Protein AF-A0A1H8L5X3-F1 (afdb_monomer)

Radius of gyration: 11.47 Å; Cα contacts (8 Å, |Δi|>4): 23; chains: 1; bounding box: 28×35×18 Å

Nearest PDB structures (foldseek):
  4yrv-assembly1_A  TM=7.903E-01  e=3.687E-01  Nostoc sp. PCC 7120 = FACHB-418
  4hri-assembly1_B  TM=7.846E-01  e=5.819E-01  Nostoc sp. PCC 7120 = FACHB-418
  4yrv-assembly1_B  TM=7.347E-01  e=6.629E-01  Nostoc sp. PCC 7120 = FACHB-418
  2w48-assembly1_A  TM=6.635E-01  e=7.552E-01  Klebsiella pneumoniae
  5z4y-assembly1_B  TM=6.367E-01  e=2.143E+00  unclassified

pLDDT: mean 71.68, std 15.62, range [33.72, 85.75]

Foldseek 3Di:
DDPLVVLLVLLVVCVVVVDDLVVSCVVVVHDSVVNVVSNVVVVCVVDPDDDDDPPPDD

Secondary structure (DSSP, 8-state):
--HHHHHHHHHHHHHHHT--HHHHHHHHT--HHHHHHHHHHHHHTT-S----------

Mean predicted aligned error: 9.11 Å

Solvent-accessible surface area (backbone atoms only — not comparable to full-atom values): 3727 Å² total; per-residue (Å²): 134,58,73,62,59,58,50,52,50,50,48,50,54,42,63,75,62,71,59,58,67,68,61,52,20,66,75,70,74,45,57,60,71,64,51,52,51,52,52,48,52,63,44,45,78,7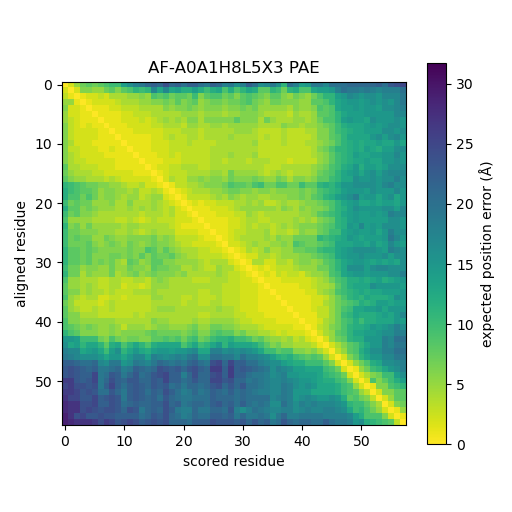5,44,80,84,80,93,74,81,81,80,79,79,129

Sequence (58 aa):
MDLTEKMMSLVSQWQESGQSQRKFCLSQGVTLGKFSYWVAKSKEDFQGDGFIWFSCRV

Structure (mmCIF, N/CA/C/O backbone):
data_AF-A0A1H8L5X3-F1
#
_entry.id   AF-A0A1H8L5X3-F1
#
loop_
_atom_site.group_PDB
_atom_site.id
_atom_site.type_symbol
_atom_site.label_atom_id
_atom_site.label_alt_id
_atom_site.label_comp_id
_atom_site.label_asym_id
_atom_site.label_entity_id
_atom_site.label_seq_i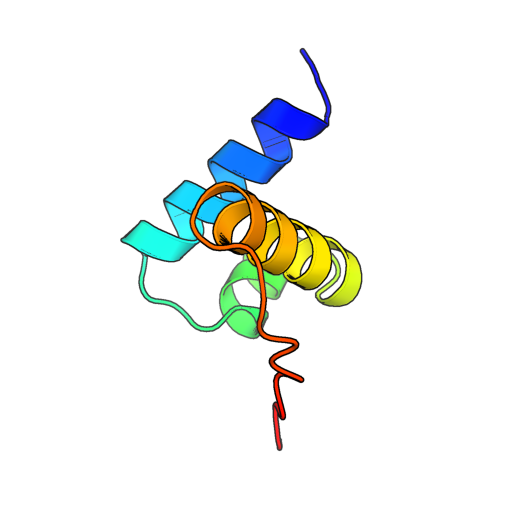d
_atom_site.pdbx_PDB_ins_code
_atom_site.Cartn_x
_atom_site.Cartn_y
_atom_site.Cartn_z
_atom_site.occupancy
_atom_site.B_iso_or_equiv
_atom_site.auth_seq_id
_atom_site.auth_comp_id
_atom_site.auth_asym_id
_atom_site.auth_atom_id
_atom_site.pdbx_PDB_model_num
ATOM 1 N N . MET A 1 1 ? -1.881 17.434 -10.944 1.00 50.84 1 MET A N 1
ATOM 2 C CA . MET A 1 1 ? -2.188 16.299 -10.049 1.00 50.84 1 MET A CA 1
ATOM 3 C C . MET A 1 1 ? -1.137 15.248 -10.292 1.00 50.84 1 MET A C 1
ATOM 5 O O . MET A 1 1 ? -1.134 14.647 -11.364 1.00 50.84 1 MET A O 1
ATOM 9 N N . ASP A 1 2 ? -0.208 15.121 -9.355 1.00 82.12 2 ASP A N 1
ATOM 10 C CA . ASP A 1 2 ? 0.960 14.270 -9.522 1.00 82.12 2 ASP A CA 1
ATOM 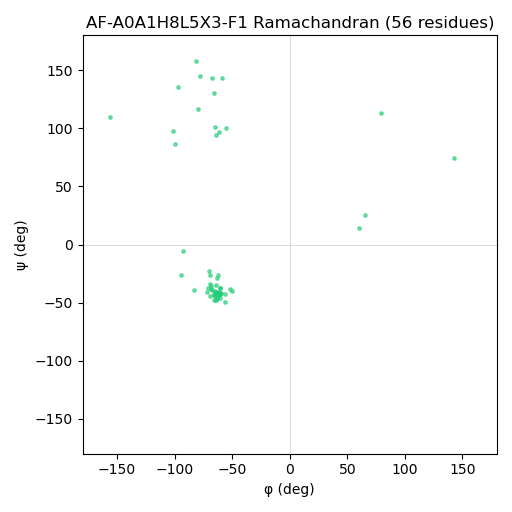11 C C . ASP A 1 2 ? 0.601 12.789 -9.307 1.00 82.12 2 ASP A C 1
ATOM 13 O O . ASP A 1 2 ? -0.271 12.441 -8.503 1.00 82.12 2 ASP A O 1
ATOM 17 N N . LEU A 1 3 ? 1.249 11.892 -10.053 1.00 77.19 3 LEU A N 1
ATOM 18 C CA . LEU A 1 3 ? 1.066 10.442 -9.901 1.00 77.19 3 LEU A CA 1
ATOM 19 C C . LEU A 1 3 ? 1.512 9.965 -8.510 1.00 77.19 3 LEU A C 1
ATOM 21 O O . LEU A 1 3 ? 0.958 8.995 -7.987 1.00 77.19 3 LEU A O 1
ATOM 25 N N . THR A 1 4 ? 2.474 10.671 -7.917 1.00 79.88 4 THR A N 1
ATOM 26 C CA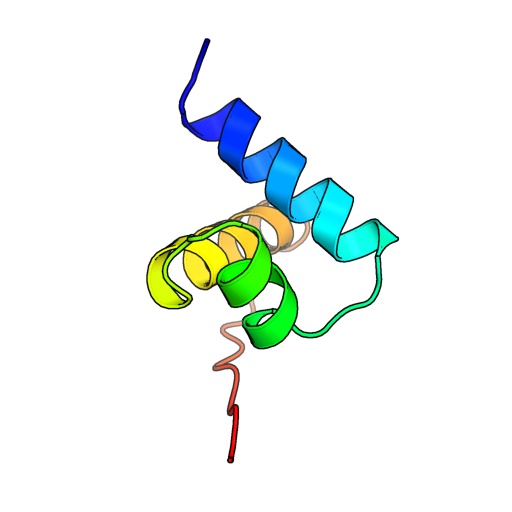 . THR A 1 4 ? 3.032 10.415 -6.587 1.00 79.88 4 THR A CA 1
ATOM 27 C C . THR A 1 4 ? 1.989 10.643 -5.498 1.00 79.88 4 THR A C 1
ATOM 29 O O . THR A 1 4 ? 1.774 9.768 -4.664 1.00 79.88 4 THR A O 1
ATOM 32 N N . GLU A 1 5 ? 1.269 11.767 -5.547 1.00 81.19 5 GLU A N 1
ATOM 33 C CA . GLU A 1 5 ? 0.239 12.112 -4.556 1.00 81.19 5 GLU A CA 1
ATOM 34 C C . GLU A 1 5 ? -0.912 11.100 -4.553 1.00 81.19 5 GLU A C 1
ATOM 36 O O . GLU A 1 5 ? -1.363 10.658 -3.495 1.00 81.19 5 GLU A O 1
ATOM 41 N N . LYS A 1 6 ? -1.352 10.662 -5.743 1.00 82.06 6 LYS A N 1
ATOM 42 C CA . LYS A 1 6 ? -2.376 9.613 -5.869 1.00 82.06 6 LYS A CA 1
ATOM 43 C C . LYS A 1 6 ? -1.928 8.298 -5.234 1.00 82.06 6 LYS A C 1
ATOM 45 O O . LYS A 1 6 ? -2.721 7.645 -4.560 1.00 82.06 6 LYS A O 1
ATOM 50 N N . MET A 1 7 ? -0.675 7.904 -5.445 1.00 82.50 7 MET A N 1
ATOM 51 C CA . MET A 1 7 ? -0.139 6.654 -4.903 1.00 82.50 7 MET A CA 1
ATOM 52 C C . MET A 1 7 ? 0.065 6.731 -3.387 1.00 82.50 7 MET A C 1
ATOM 54 O O . MET A 1 7 ? -0.301 5.794 -2.686 1.00 82.50 7 MET A O 1
ATOM 58 N N . MET A 1 8 ? 0.556 7.857 -2.869 1.00 81.19 8 MET A N 1
ATOM 59 C CA . MET A 1 8 ? 0.670 8.110 -1.427 1.00 81.19 8 MET A CA 1
ATOM 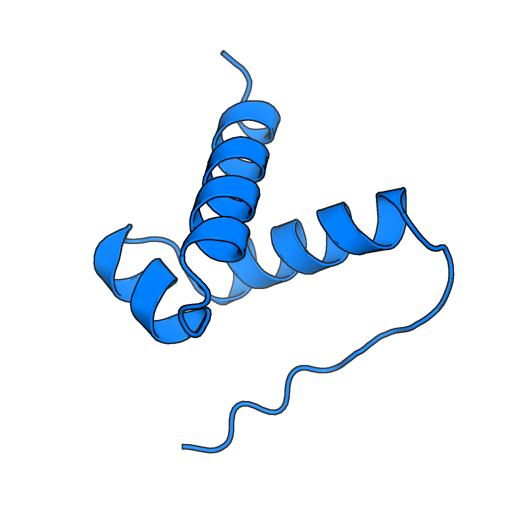60 C C . MET A 1 8 ? -0.698 8.088 -0.734 1.00 81.19 8 MET A C 1
ATOM 62 O O . MET A 1 8 ? -0.856 7.443 0.300 1.00 81.19 8 MET A O 1
ATOM 66 N N . SER A 1 9 ? -1.719 8.706 -1.339 1.00 85.56 9 SER A N 1
ATOM 67 C CA . SER A 1 9 ? -3.092 8.659 -0.820 1.00 85.56 9 SER A CA 1
ATOM 68 C C . SER A 1 9 ? -3.638 7.229 -0.767 1.00 85.56 9 SER A C 1
ATOM 70 O O . SER A 1 9 ? -4.259 6.844 0.223 1.00 85.56 9 SER A O 1
ATOM 72 N N . LEU A 1 10 ? -3.365 6.412 -1.789 1.00 83.62 10 LEU A N 1
ATOM 73 C CA . LEU A 1 10 ? -3.742 4.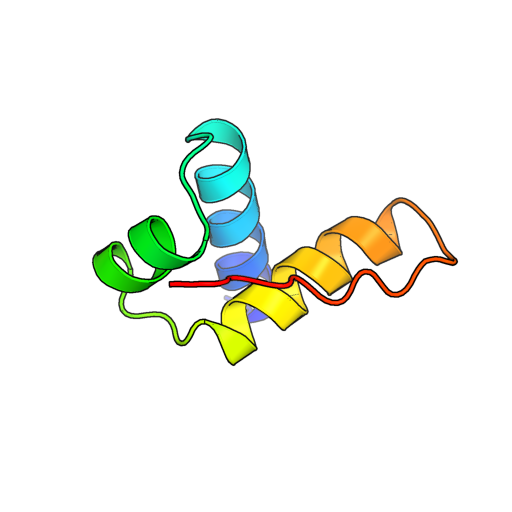996 -1.798 1.00 83.62 10 LEU A CA 1
ATOM 74 C C . LEU A 1 10 ? -3.030 4.198 -0.697 1.00 83.62 10 LEU A C 1
ATOM 76 O O . LEU A 1 10 ? -3.658 3.362 -0.053 1.00 83.62 10 LEU A O 1
ATOM 80 N N . VAL A 1 11 ? -1.741 4.456 -0.464 1.00 84.12 11 VAL A N 1
ATOM 81 C CA . VAL A 1 11 ? -0.981 3.818 0.623 1.00 84.12 11 VAL A CA 1
ATOM 82 C C . VAL A 1 11 ? -1.544 4.210 1.993 1.00 84.12 11 VAL A C 1
ATOM 84 O O . VAL A 1 11 ? -1.718 3.331 2.833 1.00 84.12 11 VAL A O 1
ATOM 87 N N . SER A 1 12 ? -1.912 5.477 2.205 1.00 85.19 12 SER A N 1
ATOM 88 C CA . SER A 1 12 ? -2.536 5.930 3.458 1.00 85.19 12 SER A CA 1
ATOM 89 C C . SER A 1 12 ? -3.894 5.265 3.694 1.00 85.19 12 SER A C 1
ATOM 91 O O . SER A 1 12 ? -4.123 4.693 4.756 1.00 85.19 12 SER A O 1
ATOM 93 N N . GLN A 1 13 ? -4.757 5.232 2.674 1.00 85.75 13 GLN A N 1
ATOM 94 C CA . GLN A 1 13 ? -6.063 4.561 2.746 1.00 85.75 13 GLN A CA 1
ATOM 95 C C . GLN A 1 13 ? -5.932 3.059 3.034 1.00 85.75 13 GLN A C 1
ATOM 97 O O . GLN A 1 13 ? -6.733 2.480 3.771 1.00 85.75 13 GLN A O 1
ATOM 102 N N . TRP A 1 14 ? -4.915 2.414 2.459 1.00 84.75 14 TRP A N 1
ATOM 103 C CA . TRP A 1 14 ? -4.582 1.023 2.750 1.00 84.75 14 TRP A CA 1
ATOM 104 C C . TRP A 1 14 ? -4.127 0.832 4.200 1.00 84.75 14 TRP A C 1
ATOM 106 O O . TRP A 1 14 ? -4.576 -0.109 4.858 1.00 84.75 14 TRP A O 1
ATOM 116 N N . GLN A 1 15 ? -3.274 1.730 4.694 1.00 82.44 15 GLN A N 1
ATOM 117 C CA . GLN A 1 15 ? -2.742 1.692 6.052 1.00 82.44 15 GLN A CA 1
ATOM 118 C C . GLN A 1 15 ? -3.851 1.892 7.097 1.00 82.44 15 GLN A C 1
ATOM 120 O O . GLN A 1 15 ? -3.880 1.163 8.085 1.00 82.44 15 GLN A O 1
ATOM 125 N N . GLU A 1 16 ? -4.808 2.789 6.843 1.00 82.38 16 GLU A N 1
ATOM 126 C CA . GLU A 1 16 ? -6.009 2.967 7.675 1.00 82.38 16 GLU A CA 1
ATOM 127 C C . GLU A 1 16 ? -6.970 1.776 7.588 1.00 82.38 16 GLU A C 1
ATOM 129 O O . GLU A 1 16 ? -7.582 1.387 8.579 1.00 82.38 16 GLU A O 1
ATOM 134 N N . SER A 1 17 ? -7.084 1.152 6.412 1.00 79.44 17 SER A N 1
ATOM 135 C CA . SER A 1 17 ? -7.954 -0.012 6.219 1.00 79.44 17 SER A CA 1
ATOM 136 C C . SER A 1 17 ? -7.450 -1.274 6.926 1.00 79.44 17 SER A C 1
ATOM 138 O O . SER A 1 17 ? -8.233 -2.204 7.121 1.00 79.44 17 SER A O 1
ATOM 140 N N . GLY A 1 18 ? -6.147 -1.378 7.219 1.00 79.81 18 GLY A N 1
ATOM 141 C CA . GLY A 1 18 ? -5.535 -2.571 7.824 1.00 79.81 18 GLY A CA 1
ATOM 142 C C . GLY A 1 18 ? -5.671 -3.854 6.988 1.00 79.81 18 GLY A C 1
ATOM 143 O O . GLY A 1 18 ? -5.465 -4.959 7.487 1.00 79.81 18 GLY A O 1
ATOM 144 N N . GLN A 1 19 ? -6.050 -3.738 5.712 1.00 77.19 19 GLN A N 1
ATOM 145 C CA . GLN A 1 19 ? -6.267 -4.878 4.820 1.00 77.19 19 GLN A CA 1
ATOM 146 C C . GLN A 1 19 ? -4.940 -5.379 4.243 1.00 77.19 19 GLN A C 1
ATOM 148 O O . GLN A 1 19 ? -3.971 -4.638 4.140 1.00 77.19 19 GLN A O 1
ATOM 153 N N . SER A 1 20 ? -4.859 -6.631 3.796 1.00 79.62 20 SER A N 1
ATOM 154 C CA . SER A 1 20 ? -3.655 -7.114 3.105 1.00 79.62 20 SER A CA 1
ATOM 155 C C . SER A 1 20 ? -3.484 -6.429 1.741 1.00 79.62 20 SER A C 1
ATOM 157 O O . SER A 1 20 ? -4.464 -6.237 1.018 1.00 79.62 20 SER A O 1
ATOM 159 N N . GLN A 1 21 ? -2.238 -6.132 1.348 1.00 76.38 21 GLN A N 1
ATOM 160 C CA . GLN A 1 21 ? -1.908 -5.448 0.083 1.00 76.38 21 GLN A CA 1
ATOM 161 C C . GLN A 1 21 ? -2.589 -6.082 -1.136 1.00 76.38 21 GLN A C 1
ATOM 163 O O . GLN A 1 21 ? -3.109 -5.373 -1.990 1.00 76.38 21 GLN A O 1
ATOM 168 N N . ARG A 1 22 ? -2.652 -7.421 -1.187 1.00 77.88 22 ARG A N 1
ATOM 169 C CA . ARG A 1 22 ? -3.352 -8.174 -2.239 1.00 77.88 22 ARG A CA 1
ATOM 170 C C . ARG A 1 22 ? -4.824 -7.787 -2.365 1.00 77.88 22 ARG A C 1
ATOM 172 O O . ARG A 1 22 ? -5.279 -7.510 -3.467 1.00 77.88 22 ARG A O 1
ATOM 179 N N . LYS A 1 23 ? -5.553 -7.746 -1.248 1.00 81.44 23 LYS A N 1
ATOM 180 C CA . LYS A 1 23 ? -6.995 -7.459 -1.220 1.00 81.44 23 LYS A CA 1
ATOM 181 C C . LYS A 1 23 ? -7.280 -6.013 -1.626 1.00 81.44 23 LYS A C 1
ATOM 183 O O . LYS A 1 23 ? -8.210 -5.755 -2.384 1.00 81.44 23 LYS A O 1
ATOM 188 N N . PHE A 1 24 ? -6.428 -5.090 -1.186 1.00 83.44 24 PHE A N 1
ATOM 189 C CA . PHE A 1 24 ? -6.516 -3.682 -1.563 1.00 83.44 24 PHE A CA 1
ATOM 190 C C . PHE A 1 24 ? -6.172 -3.453 -3.045 1.00 83.44 24 PHE A C 1
ATOM 192 O O . PHE A 1 24 ? -6.921 -2.783 -3.749 1.00 83.44 24 PHE A O 1
ATOM 199 N N . CYS A 1 25 ? -5.109 -4.089 -3.550 1.00 79.44 25 CYS A N 1
ATOM 200 C CA . CYS A 1 25 ? -4.731 -4.064 -4.967 1.00 79.44 25 CYS A CA 1
ATOM 201 C C . CYS A 1 25 ? -5.828 -4.624 -5.881 1.00 79.44 25 CYS A C 1
ATOM 203 O O . CYS A 1 25 ? -6.112 -4.030 -6.917 1.00 79.44 25 CYS A O 1
ATOM 205 N N . LEU A 1 26 ? -6.472 -5.726 -5.480 1.00 80.25 26 LEU A N 1
ATOM 206 C CA . LEU A 1 26 ? -7.619 -6.308 -6.185 1.00 80.25 26 LEU A CA 1
ATOM 207 C C . LEU A 1 26 ? -8.804 -5.337 -6.263 1.00 80.25 26 LEU A C 1
ATOM 209 O O . LEU A 1 26 ? -9.413 -5.213 -7.318 1.00 80.25 26 LEU A O 1
ATOM 213 N N . SER A 1 27 ? -9.103 -4.630 -5.171 1.00 78.75 27 SER A N 1
ATOM 214 C CA . SER A 1 27 ? -10.204 -3.659 -5.107 1.00 78.75 27 SER A CA 1
ATOM 215 C C . SER A 1 27 ? -9.927 -2.383 -5.917 1.00 78.75 27 SER A C 1
ATOM 217 O O . SER A 1 27 ? -10.820 -1.844 -6.563 1.00 78.75 27 SER A O 1
ATOM 219 N N . GLN A 1 28 ? -8.678 -1.910 -5.916 1.00 77.31 28 GLN A N 1
ATOM 220 C CA . GLN A 1 28 ? -8.271 -0.668 -6.584 1.00 77.31 28 GLN A CA 1
ATOM 221 C C . GLN A 1 28 ? -7.761 -0.872 -8.022 1.00 77.31 28 GLN A C 1
ATOM 223 O O . GLN A 1 28 ? -7.453 0.102 -8.704 1.00 77.31 28 GLN A O 1
ATOM 228 N N . GLY A 1 29 ? -7.631 -2.118 -8.491 1.00 78.50 29 GLY A N 1
ATOM 229 C CA . GLY A 1 29 ? -7.081 -2.430 -9.816 1.00 78.50 29 GLY A CA 1
ATOM 230 C C . GLY A 1 29 ? -5.601 -2.058 -9.972 1.00 78.50 29 GLY A C 1
ATOM 231 O O . GLY A 1 29 ? -5.136 -1.795 -11.080 1.00 78.50 29 GLY A O 1
ATOM 232 N N . VAL A 1 30 ? -4.851 -2.003 -8.868 1.00 79.31 30 VAL A N 1
ATOM 233 C CA . VAL A 1 30 ? -3.424 -1.654 -8.870 1.00 79.31 30 VAL A CA 1
ATOM 234 C C . VAL A 1 30 ? -2.592 -2.928 -8.844 1.00 79.31 30 VAL A C 1
ATOM 236 O O . VAL A 1 30 ? -2.854 -3.847 -8.074 1.00 79.31 30 VAL A O 1
ATOM 239 N N . THR A 1 31 ? -1.547 -2.991 -9.666 1.00 80.25 31 THR A N 1
ATOM 240 C CA . THR A 1 31 ? -0.621 -4.125 -9.653 1.00 80.25 31 THR A CA 1
ATOM 241 C C . THR A 1 31 ? 0.149 -4.174 -8.337 1.00 80.25 31 THR A C 1
ATOM 243 O O . THR A 1 31 ? 0.780 -3.188 -7.947 1.00 80.25 31 THR A O 1
ATOM 246 N N . LEU A 1 32 ? 0.184 -5.353 -7.708 1.00 79.56 32 LEU A N 1
ATOM 247 C CA . LEU A 1 32 ? 0.873 -5.581 -6.434 1.00 79.56 32 LEU A CA 1
ATOM 248 C C . LEU A 1 32 ? 2.334 -5.108 -6.457 1.00 79.56 32 LEU A C 1
ATOM 250 O O . LEU A 1 32 ? 2.791 -4.519 -5.489 1.00 79.56 32 LEU A O 1
ATOM 254 N N . GLY A 1 33 ? 3.049 -5.296 -7.573 1.00 80.31 33 GLY A N 1
ATOM 255 C CA . GLY A 1 33 ? 4.435 -4.836 -7.713 1.00 80.31 33 GLY A CA 1
ATOM 256 C C . GLY A 1 33 ? 4.579 -3.314 -7.621 1.00 80.31 33 GLY A C 1
ATOM 257 O O . GLY A 1 33 ? 5.421 -2.815 -6.879 1.00 80.31 33 GLY A O 1
ATOM 258 N N . LYS A 1 34 ? 3.704 -2.567 -8.309 1.00 81.38 34 LYS A N 1
ATOM 259 C CA . LYS A 1 34 ? 3.697 -1.100 -8.247 1.00 81.38 34 LYS A CA 1
ATOM 260 C C . LYS A 1 34 ? 3.313 -0.628 -6.847 1.00 81.38 34 LYS A C 1
ATOM 262 O O . LYS A 1 34 ? 3.957 0.262 -6.311 1.00 81.38 34 LYS A O 1
ATOM 267 N N . PHE A 1 35 ? 2.308 -1.251 -6.239 1.00 82.94 35 PHE A N 1
ATOM 268 C CA . PHE A 1 35 ? 1.867 -0.900 -4.892 1.00 82.94 35 PHE A CA 1
ATOM 269 C C . PHE A 1 35 ? 2.932 -1.200 -3.829 1.00 82.94 35 PHE A C 1
ATOM 271 O O . PHE A 1 35 ? 3.211 -0.357 -2.986 1.00 82.94 35 PHE A O 1
ATOM 278 N N . SER A 1 36 ? 3.591 -2.358 -3.909 1.00 81.19 36 SER A N 1
ATOM 279 C CA . SER A 1 36 ? 4.670 -2.742 -2.995 1.00 81.19 36 SER A CA 1
ATOM 280 C C . SER A 1 36 ? 5.846 -1.771 -3.058 1.00 81.19 36 SER A C 1
ATOM 282 O O . SER A 1 36 ? 6.424 -1.471 -2.019 1.00 81.19 36 SER A O 1
ATOM 284 N N . TYR A 1 37 ? 6.177 -1.253 -4.246 1.00 83.19 37 TYR A N 1
ATOM 285 C CA . TYR A 1 37 ? 7.180 -0.198 -4.391 1.00 83.19 37 TYR A CA 1
ATOM 286 C C . TYR A 1 37 ? 6.780 1.068 -3.626 1.00 83.19 37 TYR A C 1
ATOM 288 O O . TYR A 1 37 ? 7.587 1.610 -2.884 1.00 83.19 37 TYR A O 1
ATOM 296 N N . TRP A 1 38 ? 5.526 1.514 -3.745 1.00 82.94 38 TRP A N 1
ATOM 297 C CA . TRP A 1 38 ? 5.046 2.711 -3.043 1.00 82.94 38 TRP A CA 1
ATOM 298 C C . TRP A 1 38 ? 4.934 2.531 -1.530 1.00 82.94 38 TRP A C 1
ATOM 300 O O . TRP A 1 38 ? 5.205 3.472 -0.793 1.00 82.94 38 TRP A O 1
ATOM 310 N N . VAL A 1 39 ? 4.589 1.330 -1.062 1.00 83.06 39 VAL A N 1
ATOM 311 C CA . VAL A 1 39 ? 4.602 0.997 0.370 1.00 83.06 39 VAL A CA 1
ATOM 312 C C . VAL A 1 39 ? 6.032 0.949 0.914 1.00 83.06 39 VAL A C 1
ATOM 314 O O . VAL A 1 39 ? 6.273 1.384 2.035 1.00 83.06 39 VAL A O 1
ATOM 317 N N . ALA A 1 40 ? 6.991 0.428 0.144 1.00 81.94 40 ALA A N 1
ATOM 318 C CA . ALA A 1 40 ? 8.402 0.489 0.519 1.00 81.94 40 ALA A CA 1
ATOM 319 C C . ALA A 1 40 ? 8.878 1.946 0.559 1.00 81.94 40 ALA A C 1
ATOM 321 O O . ALA A 1 40 ? 9.387 2.386 1.580 1.00 81.94 40 ALA A O 1
ATOM 322 N N . LYS A 1 41 ? 8.568 2.725 -0.480 1.00 80.94 41 LYS A N 1
ATOM 323 C CA . LYS A 1 41 ? 8.880 4.153 -0.580 1.00 80.94 41 LYS A CA 1
ATOM 324 C C . LYS A 1 41 ? 8.315 4.965 0.590 1.00 80.94 41 LYS A C 1
ATOM 326 O O . LYS A 1 41 ? 9.020 5.814 1.120 1.00 80.94 41 LYS A O 1
ATOM 331 N N . SER A 1 42 ? 7.074 4.700 1.013 1.00 77.62 42 SER A N 1
ATOM 332 C CA . SER A 1 42 ? 6.459 5.389 2.158 1.00 77.62 42 SER A CA 1
ATOM 333 C C . SER A 1 42 ? 7.103 5.012 3.493 1.00 77.62 42 SER A C 1
ATOM 335 O O . SER A 1 42 ? 7.032 5.786 4.440 1.00 77.62 42 SER A O 1
ATOM 337 N N . LYS A 1 43 ? 7.702 3.819 3.589 1.00 72.44 43 LYS A N 1
ATOM 338 C CA . LYS A 1 43 ? 8.459 3.374 4.764 1.00 72.44 43 LYS A CA 1
ATOM 339 C C . LYS A 1 43 ? 9.897 3.886 4.758 1.00 72.44 43 LYS A C 1
ATOM 341 O O . LYS A 1 43 ? 10.377 4.276 5.810 1.00 72.44 43 LYS A O 1
ATOM 346 N N . GLU A 1 44 ? 10.553 3.920 3.600 1.00 64.88 44 GLU A N 1
ATOM 347 C CA . GLU A 1 44 ? 11.915 4.445 3.428 1.00 64.88 44 GLU A CA 1
ATOM 348 C C . GLU A 1 44 ? 12.001 5.943 3.737 1.00 64.88 44 GLU A C 1
ATOM 350 O O . GLU A 1 44 ? 12.987 6.388 4.313 1.00 64.88 44 GLU A O 1
ATOM 355 N N . ASP A 1 45 ? 10.953 6.709 3.419 1.00 60.62 45 ASP A N 1
ATOM 356 C CA . ASP A 1 45 ? 10.845 8.119 3.825 1.00 60.62 45 ASP A CA 1
ATOM 357 C C . ASP A 1 45 ? 10.815 8.275 5.361 1.00 60.62 45 ASP A C 1
ATOM 359 O O . ASP A 1 45 ? 11.258 9.283 5.904 1.00 60.62 45 ASP A O 1
ATOM 363 N N . PHE A 1 46 ? 10.358 7.237 6.074 1.00 53.81 46 PHE A N 1
ATOM 364 C CA . PHE A 1 46 ? 10.294 7.194 7.536 1.00 53.81 46 PHE A CA 1
ATOM 365 C C . PHE A 1 46 ? 11.504 6.530 8.206 1.00 53.81 46 PHE A C 1
ATOM 367 O O . PHE A 1 46 ? 11.796 6.851 9.356 1.00 53.81 46 PHE A O 1
ATOM 374 N N . GLN A 1 47 ? 12.206 5.617 7.534 1.00 45.50 47 GLN A N 1
ATOM 375 C CA . GLN A 1 47 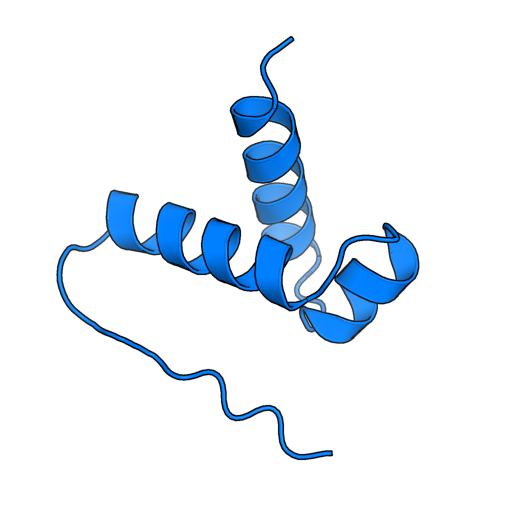? 13.365 4.895 8.058 1.00 45.50 47 GLN A CA 1
ATOM 376 C C . GLN A 1 47 ? 14.242 4.422 6.893 1.00 45.50 47 GLN A C 1
ATOM 378 O O . GLN A 1 47 ? 13.882 3.502 6.158 1.00 45.50 47 GLN A O 1
ATOM 383 N N . GLY A 1 48 ? 15.417 5.037 6.750 1.00 46.00 48 GLY A N 1
ATOM 384 C CA . GLY A 1 48 ? 16.514 4.426 6.010 1.00 46.00 48 GLY A CA 1
ATOM 385 C C . GLY A 1 48 ? 16.877 3.077 6.637 1.00 46.00 48 GLY A C 1
ATOM 386 O O . GLY A 1 48 ? 16.857 2.945 7.859 1.00 46.00 48 GLY A O 1
ATOM 387 N N . ASP A 1 49 ? 17.227 2.118 5.782 1.00 48.03 49 ASP A N 1
ATOM 388 C CA . ASP A 1 49 ? 17.657 0.749 6.098 1.00 48.03 49 ASP A CA 1
ATOM 389 C C . ASP A 1 49 ? 16.548 -0.269 6.437 1.00 48.03 49 ASP A C 1
ATOM 391 O O . ASP A 1 49 ? 15.909 -0.234 7.486 1.00 4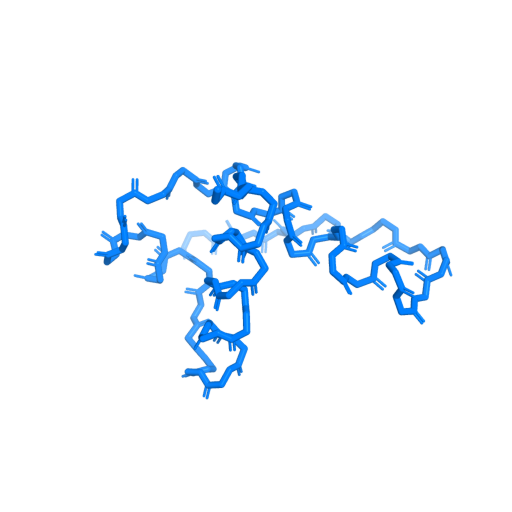8.03 49 ASP A O 1
ATOM 395 N N . GLY A 1 50 ? 16.371 -1.260 5.552 1.00 43.66 50 GLY A N 1
ATOM 396 C CA . GLY A 1 50 ? 15.631 -2.483 5.877 1.00 43.66 50 GLY A CA 1
ATOM 397 C C . GLY A 1 50 ? 14.783 -3.043 4.741 1.00 43.66 50 GLY A C 1
ATOM 398 O O . GLY A 1 50 ? 13.559 -2.964 4.765 1.00 43.66 50 GLY A O 1
ATOM 399 N N . PHE A 1 51 ? 15.436 -3.661 3.758 1.00 48.97 51 PHE A N 1
ATOM 400 C CA . PHE A 1 51 ? 14.821 -4.474 2.707 1.00 48.97 51 PHE A CA 1
ATOM 401 C C . PHE A 1 51 ? 13.961 -5.604 3.312 1.00 48.97 51 PHE A C 1
ATOM 403 O O . PHE A 1 51 ? 14.477 -6.640 3.728 1.00 48.97 51 PHE A O 1
ATOM 410 N N . ILE A 1 52 ? 12.637 -5.416 3.352 1.00 45.09 52 ILE A N 1
ATOM 411 C CA . ILE A 1 52 ? 11.671 -6.456 3.736 1.00 45.09 52 ILE A CA 1
ATOM 412 C C . ILE A 1 52 ? 11.037 -7.027 2.467 1.00 45.09 52 ILE A C 1
ATOM 414 O O . ILE A 1 52 ? 10.096 -6.472 1.897 1.00 45.09 52 ILE A O 1
ATOM 418 N N . TRP A 1 53 ? 11.568 -8.164 2.024 1.00 37.12 53 TRP A N 1
ATOM 419 C CA . TRP A 1 53 ? 10.956 -9.016 1.013 1.00 37.12 53 TRP A CA 1
ATOM 420 C C . TRP A 1 53 ? 9.639 -9.562 1.580 1.00 37.12 53 TRP A C 1
ATOM 422 O O . TRP A 1 53 ? 9.639 -10.475 2.408 1.00 37.12 53 TRP A O 1
ATOM 432 N N . PHE A 1 54 ? 8.502 -8.982 1.182 1.00 40.53 54 PHE A N 1
ATOM 433 C CA . PHE A 1 54 ? 7.190 -9.524 1.530 1.00 40.53 54 PHE A CA 1
ATOM 434 C C . PHE A 1 54 ? 7.031 -10.905 0.876 1.00 40.53 54 PHE A C 1
ATOM 436 O O . PHE A 1 54 ? 6.600 -11.044 -0.268 1.00 40.53 54 PHE A O 1
ATOM 443 N N . SER A 1 55 ? 7.366 -11.942 1.645 1.00 52.69 55 SER A N 1
ATOM 444 C CA . SER A 1 55 ? 6.897 -13.308 1.438 1.00 52.69 55 SER A CA 1
ATOM 445 C C . SER A 1 55 ? 5.377 -13.310 1.574 1.00 52.69 55 SER A C 1
ATOM 447 O O . SER A 1 55 ? 4.848 -13.372 2.680 1.00 52.69 55 SER A O 1
ATOM 449 N N . CYS A 1 56 ? 4.650 -13.244 0.463 1.00 33.72 56 CYS A N 1
ATOM 450 C CA . CYS A 1 56 ? 3.228 -13.568 0.452 1.00 33.72 56 CYS A CA 1
ATOM 451 C C . CYS A 1 56 ? 3.085 -15.000 -0.078 1.00 33.72 56 CYS A C 1
ATOM 453 O O . CYS A 1 56 ? 2.974 -15.224 -1.284 1.00 33.72 56 CYS A O 1
ATOM 455 N N . ARG A 1 57 ? 3.185 -15.977 0.834 1.00 40.34 57 ARG A N 1
ATOM 456 C CA . ARG A 1 57 ? 2.901 -17.388 0.557 1.00 40.34 57 ARG A CA 1
ATOM 457 C C . ARG A 1 57 ? 1.384 -17.591 0.593 1.00 40.34 57 ARG A C 1
ATOM 459 O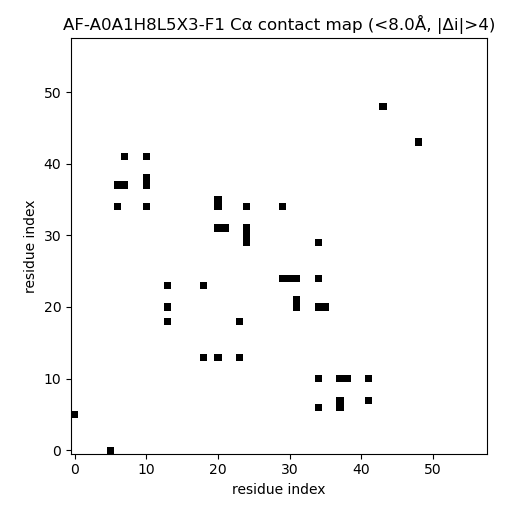 O . ARG A 1 57 ? 0.795 -17.343 1.635 1.00 40.34 57 ARG A O 1
ATOM 466 N N . VAL A 1 58 ? 0.862 -17.981 -0.581 1.00 48.97 58 VAL A N 1
ATOM 467 C CA . VAL A 1 58 ? -0.485 -18.478 -0.956 1.00 48.97 58 VAL A CA 1
ATOM 468 C C . VAL A 1 58 ? -1.643 -17.965 -0.113 1.00 48.97 58 VAL A C 1
ATOM 470 O O . VAL A 1 58 ? -1.870 -18.487 0.994 1.00 48.97 58 VAL A O 1
#